Protein AF-A0A964KQG0-F1 (afdb_monomer_lite)

Radius of gyration: 24.49 Å; chains: 1; bounding box: 50×32×68 Å

Secondary structure (DSSP, 8-state):
-HHHHHHHHHHHHHHHHHHHHHHHHHS------------SPPBPTTT-SB-EEEEEEEEEETTTTEEEEEEEEE-TTT--EEEEEEEEEEPP----

Structure (mmCIF, N/CA/C/O backbone):
data_AF-A0A964KQG0-F1
#
_entry.id   AF-A0A964KQG0-F1
#
loop_
_atom_site.group_PDB
_atom_site.id
_atom_site.type_symbol
_atom_site.label_atom_id
_atom_site.label_alt_id
_atom_site.label_comp_id
_atom_site.label_asym_id
_atom_site.label_entity_id
_atom_site.label_seq_id
_atom_site.pdbx_PDB_ins_code
_atom_site.Cartn_x
_atom_site.Cartn_y
_atom_site.Cartn_z
_atom_site.occupancy
_atom_site.B_iso_or_equiv
_atom_site.auth_seq_id
_atom_site.auth_comp_id
_atom_site.auth_asym_id
_atom_site.auth_atom_id
_atom_site.pdbx_PDB_model_num
ATOM 1 N N . MET A 1 1 ? 28.907 0.892 -55.253 1.00 58.06 1 MET A N 1
ATOM 2 C CA . MET A 1 1 ? 29.110 1.337 -53.854 1.00 58.06 1 MET A CA 1
ATOM 3 C C . MET A 1 1 ? 27.823 1.365 -53.018 1.00 58.06 1 MET A C 1
ATOM 5 O O . MET A 1 1 ? 27.936 1.270 -51.815 1.00 58.06 1 MET A O 1
ATOM 9 N N . ILE A 1 2 ? 26.618 1.370 -53.610 1.00 60.06 2 ILE A N 1
ATOM 10 C CA . ILE A 1 2 ? 25.321 1.473 -52.893 1.00 60.06 2 ILE A CA 1
ATOM 11 C C . ILE A 1 2 ? 24.929 0.202 -52.099 1.00 60.06 2 ILE A C 1
ATOM 13 O O . ILE A 1 2 ? 24.220 0.269 -51.100 1.00 60.06 2 ILE A O 1
ATOM 17 N N . VAL A 1 3 ? 25.403 -0.977 -52.517 1.00 59.69 3 VAL A N 1
ATOM 18 C CA . VAL A 1 3 ? 25.047 -2.263 -51.878 1.00 59.69 3 VAL A CA 1
ATOM 19 C C . VAL A 1 3 ? 25.666 -2.404 -50.481 1.00 59.69 3 VAL A C 1
ATOM 21 O O . VAL A 1 3 ? 25.076 -3.031 -49.606 1.00 59.69 3 VAL A O 1
ATOM 24 N N . ILE A 1 4 ? 26.829 -1.788 -50.253 1.00 61.03 4 ILE A N 1
ATOM 25 C CA . ILE A 1 4 ? 27.537 -1.855 -48.968 1.00 61.03 4 ILE A CA 1
ATOM 26 C C . ILE A 1 4 ? 26.772 -1.059 -47.903 1.00 61.03 4 ILE A C 1
ATOM 28 O O . ILE A 1 4 ? 26.597 -1.554 -46.792 1.00 61.03 4 ILE A O 1
ATOM 32 N N . ASP A 1 5 ? 26.227 0.107 -48.264 1.00 65.38 5 ASP A N 1
ATOM 33 C CA . ASP A 1 5 ? 25.403 0.925 -47.368 1.00 65.38 5 ASP A CA 1
ATOM 34 C C . ASP A 1 5 ? 24.120 0.202 -46.942 1.00 65.38 5 ASP A C 1
ATOM 36 O O . ASP A 1 5 ? 23.772 0.202 -45.763 1.00 65.38 5 ASP A O 1
ATOM 40 N N . ALA A 1 6 ? 23.445 -0.491 -47.864 1.00 67.75 6 ALA A N 1
ATOM 41 C CA . ALA A 1 6 ? 22.225 -1.231 -47.540 1.00 67.75 6 ALA A CA 1
ATOM 42 C C . ALA A 1 6 ? 22.487 -2.389 -46.558 1.00 67.75 6 ALA A C 1
ATOM 44 O O . ALA A 1 6 ? 21.732 -2.580 -45.604 1.00 67.75 6 ALA A O 1
ATOM 45 N N . VAL A 1 7 ? 23.580 -3.135 -46.750 1.00 74.31 7 VAL A N 1
ATOM 46 C CA . VAL A 1 7 ? 23.962 -4.237 -45.851 1.00 74.31 7 VAL A CA 1
ATOM 47 C C . VAL A 1 7 ? 24.371 -3.702 -44.478 1.00 74.31 7 VAL A C 1
ATOM 49 O O . VAL A 1 7 ? 23.964 -4.263 -43.459 1.00 74.31 7 VAL A O 1
ATOM 52 N N . LEU A 1 8 ? 25.110 -2.590 -44.434 1.00 77.50 8 LEU A N 1
ATOM 53 C CA . LEU A 1 8 ? 25.515 -1.945 -43.186 1.00 77.50 8 LEU A CA 1
ATOM 54 C C . LEU A 1 8 ? 24.297 -1.453 -42.391 1.00 77.50 8 LEU A C 1
ATOM 56 O O . LEU A 1 8 ? 24.210 -1.693 -41.188 1.00 77.50 8 LEU A O 1
ATOM 60 N N . VAL A 1 9 ? 23.321 -0.833 -43.061 1.00 76.62 9 VAL A N 1
ATOM 61 C CA . VAL A 1 9 ? 22.083 -0.354 -42.430 1.00 76.62 9 VAL A CA 1
ATOM 62 C C . VAL A 1 9 ? 21.278 -1.515 -41.846 1.00 76.62 9 VAL A C 1
ATOM 64 O O . VAL A 1 9 ? 20.875 -1.449 -40.685 1.00 76.62 9 VAL A O 1
ATOM 67 N N . VAL A 1 10 ? 21.096 -2.613 -42.588 1.00 78.44 10 VAL A N 1
ATOM 68 C CA . VAL A 1 10 ? 20.381 -3.799 -42.081 1.00 78.44 10 VAL A CA 1
ATOM 69 C C . VAL A 1 10 ? 21.102 -4.406 -40.874 1.00 78.44 10 VAL A C 1
ATOM 71 O O . VAL A 1 10 ? 20.458 -4.783 -39.893 1.00 78.44 10 VAL A O 1
ATOM 74 N N . PHE A 1 11 ? 22.436 -4.447 -40.898 1.00 80.88 11 PHE A N 1
ATOM 75 C CA . PHE A 1 11 ? 23.234 -4.983 -39.796 1.00 80.88 11 PHE A CA 1
ATOM 76 C C . PHE A 1 11 ? 23.139 -4.115 -38.530 1.00 80.88 11 PHE A C 1
ATOM 78 O O . PHE A 1 11 ? 22.951 -4.633 -37.427 1.00 80.88 11 PHE A O 1
ATOM 85 N N . LEU A 1 12 ? 23.193 -2.787 -38.680 1.00 78.25 12 LEU A N 1
ATOM 86 C CA . LEU A 1 12 ? 23.045 -1.833 -37.576 1.00 78.25 12 LEU A CA 1
ATOM 87 C C . LEU A 1 12 ? 21.636 -1.877 -36.962 1.00 78.25 12 LEU A C 1
ATOM 89 O O . LEU A 1 12 ? 21.491 -1.856 -35.734 1.00 78.25 12 LEU A O 1
ATOM 93 N N . VAL A 1 13 ? 20.598 -2.003 -37.792 1.00 78.31 13 VAL A N 1
ATOM 94 C CA . VAL A 1 13 ? 19.207 -2.157 -37.336 1.00 78.31 13 VAL A CA 1
ATOM 95 C C . VAL A 1 13 ? 19.008 -3.497 -36.611 1.00 78.31 13 VAL A C 1
ATOM 97 O O . VAL A 1 13 ? 18.409 -3.542 -35.537 1.00 78.31 13 VAL A O 1
ATOM 100 N N . GLY A 1 14 ? 19.571 -4.596 -37.120 1.00 77.44 14 GLY A N 1
ATOM 101 C CA . GLY A 1 14 ? 19.505 -5.900 -36.451 1.00 77.44 14 GLY A CA 1
ATOM 102 C C . GLY A 1 14 ? 20.192 -5.901 -35.080 1.00 77.44 14 GLY A C 1
ATOM 103 O O . GLY A 1 14 ? 19.631 -6.384 -34.092 1.00 77.44 14 GLY A O 1
ATOM 104 N N . MET A 1 15 ? 21.378 -5.293 -34.993 1.00 75.25 15 MET A N 1
ATOM 105 C CA . MET A 1 15 ? 22.139 -5.180 -33.745 1.00 75.25 15 MET A CA 1
ATOM 106 C C . MET A 1 15 ? 21.421 -4.313 -32.705 1.00 75.25 15 MET A C 1
ATOM 108 O O . MET A 1 15 ? 21.389 -4.671 -31.527 1.00 75.25 15 MET A O 1
ATOM 112 N N . THR A 1 16 ? 20.792 -3.210 -33.113 1.00 70.81 16 THR A N 1
ATOM 113 C CA . THR A 1 16 ? 20.020 -2.356 -32.194 1.00 70.81 16 THR A CA 1
ATOM 114 C C . THR A 1 16 ? 18.780 -3.067 -31.648 1.00 70.81 16 THR A C 1
ATOM 116 O O . THR A 1 16 ? 18.552 -3.038 -30.436 1.00 70.81 16 THR A O 1
ATOM 119 N N . ILE A 1 17 ? 18.032 -3.795 -32.485 1.00 72.56 17 ILE A N 1
ATOM 120 C CA . ILE A 1 17 ? 16.889 -4.612 -32.037 1.00 72.56 17 ILE A CA 1
ATOM 121 C C . ILE A 1 17 ? 17.343 -5.689 -31.037 1.00 72.56 17 ILE A C 1
ATOM 123 O O . ILE A 1 17 ? 16.700 -5.896 -30.002 1.00 72.56 17 ILE A O 1
ATOM 127 N N . TYR A 1 18 ? 18.483 -6.336 -31.298 1.00 73.06 18 TYR A N 1
ATOM 128 C CA . TYR A 1 18 ? 19.046 -7.354 -30.412 1.00 73.06 18 TYR A CA 1
ATOM 129 C C . TYR A 1 18 ? 19.420 -6.794 -29.029 1.00 73.06 18 TYR A C 1
ATOM 131 O O . TYR A 1 18 ? 19.061 -7.381 -28.001 1.00 73.06 18 TYR A O 1
ATOM 139 N N . GLN A 1 19 ? 20.077 -5.630 -28.978 1.00 64.06 19 GLN A N 1
ATOM 140 C CA . GLN A 1 19 ? 20.464 -4.996 -27.712 1.00 64.06 19 GLN A CA 1
ATOM 141 C C . GLN A 1 19 ? 19.243 -4.574 -26.881 1.00 64.06 19 GLN A C 1
ATOM 143 O O . GLN A 1 19 ? 19.197 -4.834 -25.676 1.00 64.06 19 GLN A O 1
ATOM 148 N N . VAL A 1 20 ? 18.205 -4.011 -27.511 1.00 62.84 20 VAL A N 1
ATOM 149 C CA . VAL A 1 20 ? 16.959 -3.633 -26.817 1.00 62.84 20 VAL A CA 1
ATOM 150 C C . VAL A 1 20 ? 16.235 -4.866 -26.260 1.00 62.84 20 VAL A C 1
ATOM 152 O O . VAL A 1 20 ? 15.745 -4.846 -25.125 1.00 62.84 20 VAL A O 1
ATOM 155 N N . GLY A 1 21 ? 16.210 -5.972 -27.011 1.00 58.72 21 GLY A N 1
ATOM 156 C CA . GLY A 1 21 ? 15.658 -7.247 -26.544 1.00 58.72 21 GLY A CA 1
ATOM 157 C C . GLY A 1 21 ? 16.412 -7.825 -25.341 1.00 58.72 21 GLY A C 1
ATOM 158 O O . GLY A 1 21 ? 15.793 -8.386 -24.433 1.00 58.72 21 GLY A O 1
ATOM 159 N N . ARG A 1 22 ? 17.738 -7.652 -25.293 1.00 62.66 22 ARG A N 1
ATOM 160 C CA . ARG A 1 22 ? 18.590 -8.123 -24.191 1.00 62.66 22 ARG A CA 1
ATOM 161 C C . ARG A 1 22 ? 18.384 -7.315 -22.908 1.00 62.66 22 ARG A C 1
ATOM 163 O O . ARG A 1 22 ? 18.252 -7.913 -21.842 1.00 62.66 22 ARG A O 1
ATOM 170 N N . ILE A 1 23 ? 18.258 -5.990 -23.008 1.00 59.47 23 ILE A N 1
ATOM 171 C CA . ILE A 1 23 ? 17.980 -5.114 -21.854 1.00 59.47 23 ILE A CA 1
ATOM 172 C C . ILE A 1 23 ? 16.612 -5.448 -21.240 1.00 59.47 23 ILE A C 1
ATOM 174 O O . ILE A 1 23 ? 16.497 -5.569 -20.022 1.00 59.47 23 ILE A O 1
ATOM 178 N N . ARG A 1 24 ? 15.583 -5.717 -22.060 1.00 54.56 24 ARG A N 1
ATOM 179 C CA . ARG A 1 24 ? 14.252 -6.131 -21.565 1.00 54.56 24 ARG A CA 1
ATOM 180 C C . ARG A 1 24 ? 14.256 -7.443 -20.774 1.00 54.56 24 ARG A C 1
ATOM 182 O O . ARG A 1 24 ? 13.379 -7.623 -19.935 1.00 54.56 24 ARG A O 1
ATOM 189 N N . LYS A 1 25 ? 15.211 -8.344 -21.029 1.00 55.59 25 LYS A N 1
ATOM 190 C CA . LYS A 1 25 ? 15.369 -9.605 -20.281 1.00 55.59 25 LYS A CA 1
ATOM 191 C C . LYS A 1 25 ? 16.170 -9.442 -18.985 1.00 55.59 25 LYS A C 1
ATOM 193 O O . LYS A 1 25 ? 16.048 -10.285 -18.107 1.00 55.59 25 LYS A O 1
ATOM 198 N N . MET A 1 26 ? 16.977 -8.384 -18.872 1.00 53.78 26 MET A N 1
ATOM 199 C CA . MET A 1 26 ? 17.801 -8.100 -17.689 1.00 53.78 26 MET A CA 1
ATOM 200 C C . MET A 1 26 ? 17.157 -7.126 -16.709 1.00 53.78 26 MET A C 1
ATOM 202 O O . MET A 1 26 ? 17.640 -7.013 -15.589 1.00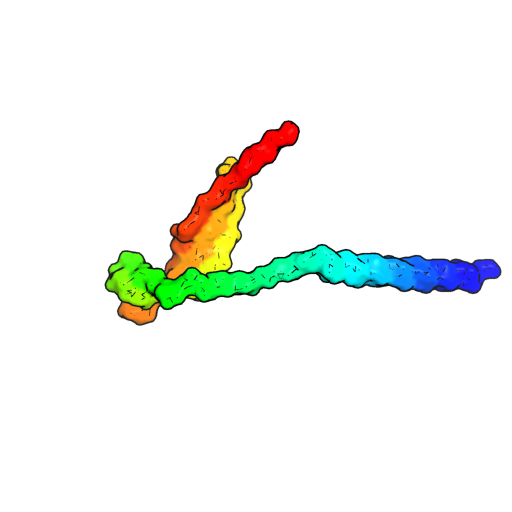 53.78 26 MET A O 1
ATOM 206 N N . ILE A 1 27 ? 16.076 -6.438 -17.087 1.00 53.91 27 ILE A N 1
ATOM 207 C CA . ILE A 1 27 ? 15.238 -5.751 -16.107 1.00 53.91 27 ILE A CA 1
ATOM 208 C C . ILE A 1 27 ? 14.504 -6.858 -15.350 1.00 53.91 27 ILE A C 1
ATOM 210 O O . ILE A 1 27 ? 13.624 -7.491 -15.945 1.00 53.91 27 ILE A O 1
ATOM 214 N N . PRO A 1 28 ? 14.820 -7.126 -14.067 1.00 47.28 28 PRO A N 1
ATOM 215 C CA . PRO A 1 28 ? 13.937 -7.942 -13.267 1.00 47.28 28 PRO A CA 1
ATOM 216 C C . PRO A 1 28 ? 12.604 -7.204 -13.275 1.00 47.28 28 PRO A C 1
ATOM 218 O O . PRO A 1 28 ? 12.453 -6.146 -12.658 1.00 47.28 28 PRO A O 1
ATOM 221 N N . ARG A 1 29 ? 11.621 -7.745 -14.002 1.00 50.16 29 ARG A N 1
ATOM 222 C CA . ARG A 1 29 ? 10.231 -7.509 -13.652 1.00 50.16 29 ARG A CA 1
ATOM 223 C C . ARG A 1 29 ? 10.154 -8.024 -12.231 1.00 50.16 29 ARG A C 1
ATOM 225 O O . ARG A 1 29 ? 10.029 -9.229 -12.033 1.00 50.16 29 ARG A O 1
ATOM 232 N N . ARG A 1 30 ? 10.324 -7.130 -11.248 1.00 50.19 30 ARG A N 1
ATOM 233 C CA . ARG A 1 30 ? 9.897 -7.418 -9.888 1.00 50.19 30 ARG A CA 1
ATOM 234 C C . ARG A 1 30 ? 8.507 -7.998 -10.085 1.00 50.19 30 ARG A C 1
ATOM 236 O O . ARG A 1 30 ? 7.681 -7.324 -10.714 1.00 50.19 30 ARG A O 1
ATOM 243 N N . PRO A 1 31 ? 8.252 -9.241 -9.664 1.00 45.03 31 PRO A N 1
ATOM 244 C CA . PRO A 1 31 ? 6.885 -9.643 -9.495 1.00 45.03 31 PRO A CA 1
ATOM 245 C C . PRO A 1 31 ? 6.334 -8.571 -8.562 1.00 45.03 31 PRO A C 1
ATOM 247 O O . PRO A 1 31 ? 6.744 -8.470 -7.408 1.00 45.03 31 PRO A O 1
ATOM 250 N N . HIS A 1 32 ? 5.451 -7.716 -9.069 1.00 47.81 32 HIS A N 1
ATOM 251 C CA . HIS A 1 32 ? 4.417 -7.171 -8.220 1.00 47.81 32 HIS A CA 1
ATOM 252 C C . HIS A 1 32 ? 3.581 -8.388 -7.837 1.00 47.81 32 HIS A C 1
ATOM 254 O O . HIS A 1 32 ? 2.519 -8.636 -8.393 1.00 47.81 32 HIS A O 1
ATOM 260 N N . THR A 1 33 ? 4.114 -9.215 -6.939 1.00 42.34 33 THR A N 1
ATOM 261 C CA . THR A 1 33 ? 3.286 -9.995 -6.057 1.00 42.34 33 THR A CA 1
ATOM 262 C C . THR A 1 33 ? 2.514 -8.934 -5.285 1.00 42.34 33 THR A C 1
ATOM 264 O O . THR A 1 33 ? 3.126 -8.151 -4.549 1.00 42.34 33 THR A O 1
ATOM 267 N N . PRO A 1 34 ? 1.183 -8.817 -5.449 1.00 46.44 34 PRO A N 1
ATOM 268 C CA . PRO A 1 34 ? 0.410 -8.311 -4.337 1.00 46.44 34 PRO A CA 1
ATOM 269 C C . PRO A 1 34 ? 0.803 -9.231 -3.189 1.00 46.44 34 PRO A C 1
ATOM 271 O O . PRO A 1 34 ? 0.585 -10.440 -3.254 1.00 46.44 34 PRO A O 1
ATOM 274 N N . GLN A 1 35 ? 1.534 -8.689 -2.220 1.00 41.25 35 GLN A N 1
ATOM 275 C CA . GLN A 1 35 ? 1.921 -9.415 -1.029 1.00 41.25 35 GLN A CA 1
ATOM 276 C C . GLN A 1 35 ? 0.606 -9.703 -0.296 1.00 41.25 35 GLN A C 1
ATOM 278 O O . GLN A 1 35 ? 0.135 -8.922 0.527 1.00 41.25 35 GLN A O 1
ATOM 283 N N . ALA A 1 36 ? -0.036 -10.802 -0.686 1.00 42.22 36 ALA A N 1
ATOM 284 C CA . ALA A 1 36 ? -1.238 -11.383 -0.116 1.00 42.22 36 ALA A CA 1
ATOM 285 C C . ALA A 1 36 ? -0.884 -12.036 1.225 1.00 42.22 36 ALA A C 1
ATOM 287 O O . ALA A 1 36 ? -1.204 -13.188 1.474 1.00 42.22 36 ALA A O 1
ATOM 288 N N . ASN A 1 37 ? -0.157 -11.301 2.067 1.00 42.28 37 ASN A N 1
ATOM 289 C CA . ASN A 1 37 ? 0.341 -11.767 3.354 1.00 42.28 37 ASN A CA 1
ATOM 290 C C . ASN A 1 37 ? -0.326 -11.015 4.509 1.00 42.28 37 ASN A C 1
ATOM 292 O O . ASN A 1 37 ? 0.275 -10.758 5.546 1.00 42.28 37 ASN A O 1
ATOM 296 N N . GLN A 1 38 ? -1.593 -10.652 4.322 1.00 45.88 38 GLN A N 1
ATOM 297 C CA . GLN A 1 38 ? -2.496 -10.350 5.424 1.00 45.88 38 GLN A CA 1
ATOM 298 C C . GLN A 1 38 ? -3.640 -11.352 5.352 1.00 45.88 38 GLN A C 1
ATOM 300 O O . GLN A 1 38 ? -4.691 -11.093 4.777 1.00 45.88 38 GLN A O 1
ATOM 305 N N . THR A 1 39 ? -3.391 -12.532 5.918 1.00 49.28 39 THR A N 1
ATOM 306 C CA . THR A 1 39 ? -4.368 -13.617 6.089 1.00 49.28 39 THR A CA 1
ATOM 307 C C . THR A 1 39 ? -5.523 -13.212 7.018 1.00 49.28 39 THR A C 1
ATOM 309 O O . THR A 1 39 ? -6.501 -13.942 7.128 1.00 49.28 39 THR A O 1
ATOM 312 N N . LEU A 1 40 ? -5.466 -12.023 7.634 1.00 52.97 40 LEU A N 1
ATOM 313 C CA . LEU A 1 40 ? -6.596 -11.400 8.312 1.00 52.97 40 LEU A CA 1
ATOM 314 C C . LEU A 1 40 ? -6.971 -10.063 7.643 1.00 52.97 40 LEU A C 1
ATOM 316 O O . LEU A 1 40 ? -6.096 -9.207 7.479 1.00 52.97 40 LEU A O 1
ATOM 320 N N . PRO A 1 41 ? -8.252 -9.853 7.284 1.00 64.19 41 PRO A N 1
ATOM 321 C CA . PRO A 1 41 ? -8.741 -8.547 6.856 1.00 64.19 41 PRO A CA 1
ATOM 322 C C . PRO A 1 41 ? -8.521 -7.508 7.970 1.00 64.19 41 PRO A C 1
ATOM 324 O O . PRO A 1 41 ? -8.836 -7.805 9.126 1.00 64.19 41 PRO A O 1
ATOM 327 N N . PRO A 1 42 ? -8.001 -6.302 7.665 1.00 73.19 42 PRO A N 1
ATOM 328 C CA 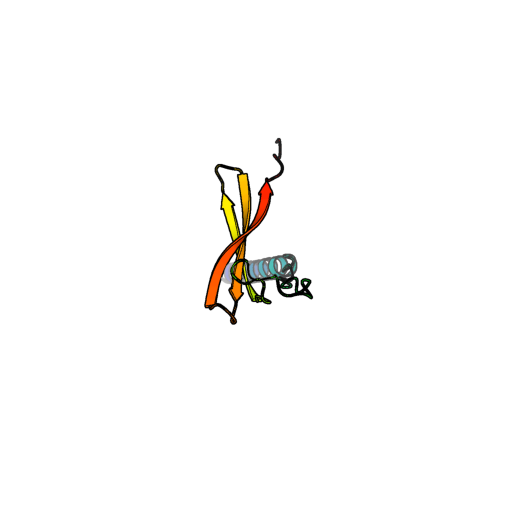. PRO A 1 42 ? -7.877 -5.253 8.671 1.00 73.19 42 PRO A CA 1
ATOM 329 C C . PRO A 1 42 ? -9.257 -4.920 9.264 1.00 73.19 42 PRO A C 1
ATOM 331 O O . PRO A 1 42 ? -10.247 -4.903 8.524 1.00 73.19 42 PRO A O 1
ATOM 334 N N . PRO A 1 43 ? -9.358 -4.650 10.576 1.00 83.06 43 PRO A N 1
ATOM 335 C CA . PRO A 1 43 ? -10.609 -4.199 11.165 1.00 83.06 43 PRO A CA 1
ATOM 336 C C . PRO A 1 43 ? -10.986 -2.824 10.605 1.00 83.06 43 PRO A C 1
ATOM 338 O O . PRO A 1 43 ? -10.136 -1.968 10.352 1.00 83.06 43 PRO A O 1
ATOM 341 N N . CYS A 1 44 ? -12.279 -2.608 10.396 1.00 86.06 44 CYS A N 1
ATOM 342 C CA . CYS A 1 44 ? -12.811 -1.330 9.967 1.00 86.06 44 CYS A CA 1
ATOM 343 C C . CYS A 1 44 ? -12.602 -0.301 11.086 1.00 86.06 44 CYS A C 1
ATOM 345 O O . CYS A 1 44 ? -13.085 -0.524 12.196 1.00 86.06 44 CYS A O 1
ATOM 347 N N . PRO A 1 45 ? -11.992 0.859 10.804 1.00 84.19 45 PRO A N 1
ATOM 348 C CA . PRO A 1 45 ? -11.770 1.899 11.811 1.00 84.19 45 PRO A CA 1
ATOM 349 C C . PRO A 1 45 ? -13.079 2.478 12.367 1.00 84.19 45 PRO A C 1
ATOM 351 O O . PRO A 1 45 ? -13.101 3.008 13.470 1.00 84.19 45 PRO A O 1
ATOM 354 N N . ARG A 1 46 ? -14.181 2.372 11.612 1.00 85.56 46 ARG A N 1
ATOM 355 C CA . ARG A 1 46 ? -15.479 2.941 11.986 1.00 85.56 46 ARG A CA 1
ATOM 356 C C . ARG A 1 46 ? -16.333 2.013 12.847 1.00 85.56 46 ARG A C 1
ATOM 358 O O . ARG A 1 46 ? -17.032 2.487 13.731 1.00 85.56 46 ARG A O 1
ATOM 365 N N . CYS A 1 47 ? -16.333 0.712 12.560 1.00 88.38 47 CYS A N 1
ATOM 366 C CA . CYS A 1 47 ? -17.252 -0.243 13.198 1.00 88.38 47 CYS A CA 1
ATOM 367 C C . CYS A 1 47 ? -16.577 -1.515 13.731 1.00 88.38 47 CYS A C 1
ATOM 369 O O . CYS A 1 47 ? -17.267 -2.410 14.207 1.00 88.38 47 CYS A O 1
ATOM 371 N N . GLY A 1 48 ? -15.253 -1.644 13.605 1.00 83.75 48 GLY A N 1
ATOM 372 C CA . GLY A 1 48 ? -14.480 -2.802 14.068 1.00 83.75 48 GLY A CA 1
ATOM 373 C C . GLY A 1 48 ? -14.653 -4.084 13.244 1.00 83.75 48 GLY A C 1
ATOM 374 O O . GLY A 1 48 ? -13.853 -5.003 13.381 1.00 83.75 48 GLY A O 1
ATOM 375 N N . GLN A 1 49 ? -15.650 -4.149 12.355 1.00 86.75 49 GLN A N 1
ATOM 376 C CA . GLN A 1 49 ? -15.903 -5.311 11.498 1.00 86.75 49 GLN A CA 1
ATOM 377 C C . GLN A 1 49 ? -14.795 -5.535 10.471 1.00 86.75 49 GLN A C 1
ATOM 379 O O . GLN A 1 49 ? -14.109 -4.597 10.074 1.00 86.75 49 GLN A O 1
ATOM 384 N N . ALA A 1 50 ? -14.664 -6.764 9.970 1.00 83.62 50 ALA A N 1
ATOM 385 C CA . ALA A 1 50 ? -13.695 -7.090 8.928 1.00 83.62 50 ALA A CA 1
ATOM 386 C C . ALA A 1 50 ? -13.846 -6.168 7.698 1.00 83.62 50 ALA A C 1
ATOM 388 O O . ALA A 1 50 ? -14.907 -6.104 7.069 1.00 83.62 50 ALA A O 1
ATOM 389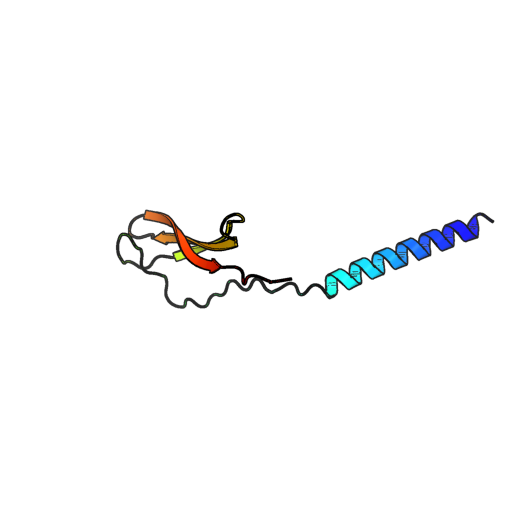 N N . ALA A 1 51 ? -12.773 -5.462 7.339 1.00 84.94 51 ALA A N 1
ATOM 390 C CA . ALA A 1 51 ? -12.694 -4.624 6.150 1.00 84.94 51 ALA A CA 1
ATOM 391 C C . ALA A 1 51 ? -11.738 -5.231 5.120 1.00 84.94 51 ALA A C 1
ATOM 393 O O . ALA A 1 51 ? -10.785 -5.937 5.438 1.00 84.94 51 ALA A O 1
ATOM 394 N N . ARG A 1 52 ? -11.984 -4.953 3.842 1.00 83.00 52 ARG A N 1
ATOM 395 C CA . ARG A 1 52 ? -11.120 -5.394 2.747 1.00 83.00 52 ARG A CA 1
ATOM 396 C C . ARG A 1 52 ? -10.203 -4.254 2.332 1.00 83.00 52 ARG A C 1
ATOM 398 O O . ARG A 1 52 ? -10.679 -3.176 1.986 1.00 83.00 52 ARG A O 1
ATOM 405 N N . ALA A 1 53 ? -8.900 -4.513 2.295 1.00 80.44 53 ALA A N 1
ATOM 406 C CA . ALA A 1 53 ? -7.955 -3.639 1.611 1.00 80.44 53 ALA A CA 1
ATOM 407 C C . ALA A 1 53 ? -7.991 -3.959 0.107 1.00 80.44 53 ALA A C 1
ATOM 409 O O . ALA A 1 53 ? -7.634 -5.065 -0.293 1.00 80.44 53 ALA A O 1
ATOM 410 N N . ARG A 1 54 ? -8.469 -3.025 -0.727 1.00 76.75 54 ARG A N 1
ATOM 411 C CA . ARG A 1 54 ? -8.641 -3.260 -2.178 1.00 76.75 54 ARG A CA 1
ATOM 412 C C . ARG A 1 54 ? -7.463 -2.802 -3.029 1.00 76.75 54 ARG A C 1
ATOM 414 O O . ARG A 1 54 ? -7.225 -3.375 -4.085 1.00 76.75 54 ARG A O 1
ATOM 421 N N . ALA A 1 55 ? -6.773 -1.749 -2.610 1.00 77.88 55 ALA A N 1
ATOM 422 C CA . ALA A 1 55 ? -5.718 -1.124 -3.397 1.00 77.88 55 ALA A CA 1
ATOM 423 C C . ALA A 1 55 ? -4.652 -0.521 -2.487 1.00 77.88 55 ALA A C 1
ATOM 425 O O . ALA A 1 55 ? -4.956 -0.121 -1.363 1.00 77.88 55 ALA A O 1
ATOM 426 N N . THR A 1 56 ? -3.434 -0.417 -3.012 1.00 84.31 56 THR A N 1
ATOM 427 C CA . THR A 1 56 ? -2.309 0.264 -2.368 1.00 84.31 56 THR A CA 1
ATOM 428 C C . THR A 1 56 ? -1.784 1.337 -3.318 1.00 84.31 56 THR A C 1
ATOM 430 O O . THR A 1 56 ? -1.546 1.048 -4.490 1.00 84.31 56 THR A O 1
ATOM 433 N N . ARG A 1 57 ? -1.601 2.558 -2.820 1.00 82.19 57 ARG A N 1
ATOM 434 C CA . ARG A 1 57 ? -1.000 3.695 -3.523 1.00 82.19 57 ARG A CA 1
ATOM 435 C C . ARG A 1 57 ? 0.263 4.111 -2.778 1.00 82.19 57 ARG A C 1
ATOM 437 O O . ARG A 1 57 ? 0.284 4.110 -1.553 1.00 82.19 57 ARG A O 1
ATOM 444 N N . TRP A 1 58 ? 1.293 4.472 -3.529 1.00 83.12 58 TRP A N 1
ATOM 445 C CA . TRP A 1 58 ? 2.529 5.033 -2.996 1.00 83.12 58 TRP A CA 1
ATOM 446 C C . TRP A 1 58 ? 2.594 6.496 -3.392 1.00 83.12 58 TRP A C 1
ATOM 448 O O . TRP A 1 58 ? 2.337 6.826 -4.549 1.00 83.12 58 TRP A O 1
ATOM 458 N N . GLU A 1 59 ? 2.912 7.356 -2.439 1.00 82.31 59 GLU A N 1
ATOM 459 C CA . GLU A 1 59 ? 3.078 8.784 -2.673 1.00 82.31 59 GLU A CA 1
ATOM 460 C C . GLU A 1 59 ? 4.449 9.212 -2.172 1.00 82.31 59 GLU A C 1
ATOM 462 O O . GLU A 1 59 ? 4.866 8.806 -1.089 1.00 82.31 59 GLU A O 1
ATOM 467 N N . LEU A 1 60 ? 5.180 9.960 -2.992 1.00 81.81 60 LEU A N 1
ATOM 468 C CA . LEU A 1 60 ? 6.470 10.514 -2.615 1.00 81.81 60 LEU A CA 1
ATOM 469 C C . LEU A 1 60 ? 6.266 11.989 -2.305 1.00 81.81 60 LEU A C 1
ATOM 471 O O . LEU A 1 60 ? 5.804 12.737 -3.159 1.00 81.81 60 LEU A O 1
ATOM 475 N N . ASP A 1 61 ? 6.647 12.373 -1.100 1.00 81.75 61 ASP A N 1
ATOM 476 C CA . ASP A 1 61 ? 6.791 13.760 -0.707 1.00 81.75 61 ASP A CA 1
ATOM 477 C C . ASP A 1 61 ? 8.265 14.132 -0.883 1.00 81.75 61 ASP A C 1
ATOM 479 O O . ASP A 1 61 ? 9.147 13.632 -0.171 1.00 81.75 61 ASP A O 1
ATOM 483 N N . GLU A 1 62 ? 8.535 14.912 -1.930 1.00 78.31 62 GLU A N 1
ATOM 484 C CA . GLU A 1 62 ? 9.888 15.329 -2.301 1.00 78.31 62 GLU A CA 1
ATOM 485 C C . GLU A 1 62 ? 10.464 16.333 -1.297 1.00 78.31 62 GLU A C 1
ATOM 487 O O . GLU A 1 62 ? 11.663 16.269 -1.011 1.00 78.31 62 GLU A O 1
ATOM 492 N N . ASP A 1 63 ? 9.613 17.165 -0.692 1.00 80.62 63 ASP A N 1
ATOM 493 C CA . ASP A 1 63 ? 10.002 18.161 0.308 1.00 80.62 63 ASP A CA 1
ATOM 494 C C . ASP A 1 63 ? 10.437 17.486 1.617 1.00 80.62 63 ASP A C 1
ATOM 496 O O . ASP A 1 63 ? 11.464 17.835 2.203 1.00 80.62 63 ASP A O 1
ATOM 500 N N . LEU A 1 64 ? 9.705 16.457 2.055 1.00 76.69 64 LEU A N 1
ATOM 501 C CA . LEU A 1 64 ? 10.033 15.670 3.248 1.00 76.69 64 LEU A CA 1
ATOM 502 C C . LEU A 1 64 ? 10.984 14.495 2.975 1.00 76.69 64 LEU A C 1
ATOM 504 O O . LEU A 1 64 ? 11.353 13.783 3.916 1.00 76.69 64 LEU A O 1
ATOM 508 N N . GLN A 1 65 ? 11.361 14.250 1.714 1.00 80.75 65 GLN A N 1
ATOM 509 C CA . GLN A 1 65 ? 12.075 13.042 1.273 1.00 80.75 65 GLN A CA 1
ATOM 510 C C . GLN A 1 65 ? 11.460 11.753 1.842 1.00 80.75 65 GLN A C 1
ATOM 512 O O . GLN A 1 65 ? 12.164 10.814 2.235 1.00 80.75 65 GLN A O 1
ATOM 517 N N . ARG A 1 66 ? 10.130 11.706 1.926 1.00 80.12 66 ARG A N 1
ATOM 518 C CA . ARG A 1 66 ? 9.392 10.639 2.601 1.00 80.12 66 ARG A CA 1
ATOM 519 C C . ARG A 1 66 ? 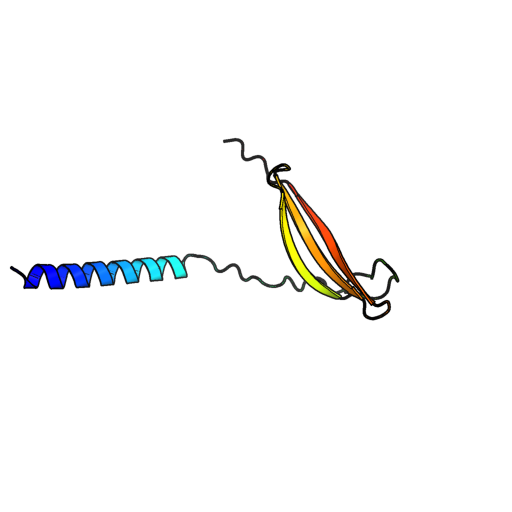8.441 9.976 1.622 1.00 80.12 66 ARG A C 1
ATOM 521 O O . ARG A 1 66 ? 7.768 10.628 0.836 1.00 80.12 66 ARG A O 1
ATOM 528 N N . SER A 1 67 ? 8.397 8.654 1.666 1.00 81.56 67 SER A N 1
ATOM 529 C CA . SER A 1 67 ? 7.405 7.872 0.939 1.00 81.56 67 SER A CA 1
ATOM 530 C C . SER A 1 67 ? 6.261 7.497 1.872 1.00 81.56 67 SER A C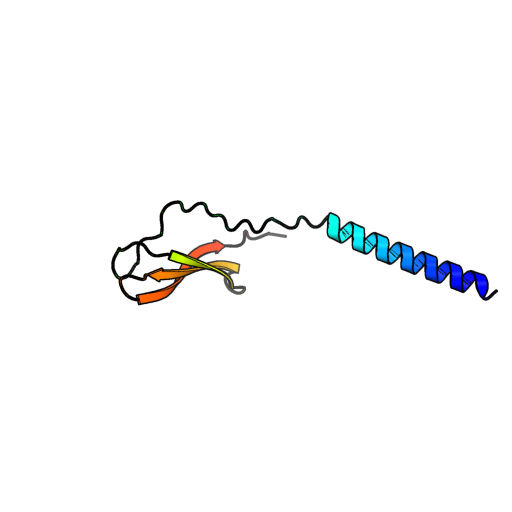 1
ATOM 532 O O . SER A 1 67 ? 6.482 7.126 3.024 1.00 81.56 67 SER A O 1
ATOM 534 N N . PHE A 1 68 ? 5.038 7.607 1.380 1.00 83.12 68 PHE A N 1
ATOM 535 C CA . PHE A 1 68 ? 3.803 7.302 2.082 1.00 83.12 68 PHE A CA 1
ATOM 536 C C . PHE A 1 68 ? 3.109 6.126 1.404 1.00 83.12 68 PHE A C 1
ATOM 538 O O . PHE A 1 68 ? 2.932 6.109 0.184 1.00 83.12 68 PHE A O 1
ATOM 545 N N . ILE A 1 69 ? 2.702 5.140 2.201 1.00 84.44 69 ILE A N 1
ATOM 546 C CA . ILE A 1 69 ? 1.913 4.000 1.739 1.00 84.44 69 ILE A CA 1
ATOM 547 C C . ILE A 1 69 ? 0.466 4.244 2.129 1.00 84.44 69 ILE A C 1
ATOM 549 O O . ILE A 1 69 ? 0.130 4.249 3.311 1.00 84.44 69 ILE A O 1
ATOM 553 N N . TRP A 1 70 ? -0.395 4.373 1.132 1.00 84.31 70 TRP A N 1
ATOM 554 C CA . TRP A 1 70 ? -1.835 4.499 1.283 1.00 84.31 70 TRP A CA 1
ATOM 555 C C . TRP A 1 70 ? -2.520 3.193 0.897 1.00 84.31 70 TRP A C 1
ATOM 557 O O . TRP A 1 70 ? -2.156 2.563 -0.094 1.00 84.31 70 TRP A O 1
ATOM 567 N N . ARG A 1 71 ? -3.548 2.781 1.636 1.00 86.12 71 ARG A N 1
ATOM 568 C CA . ARG A 1 71 ? -4.413 1.652 1.284 1.00 86.12 71 ARG A CA 1
ATOM 569 C C . ARG A 1 71 ? -5.870 2.063 1.284 1.00 86.12 71 ARG A C 1
ATOM 571 O O . ARG A 1 71 ? -6.325 2.731 2.204 1.00 86.12 71 ARG A O 1
ATOM 578 N N . ARG A 1 72 ? -6.611 1.619 0.271 1.00 85.94 72 ARG A N 1
ATOM 579 C CA . ARG A 1 72 ? -8.063 1.805 0.210 1.00 85.94 72 ARG A CA 1
ATOM 580 C C . ARG A 1 72 ? -8.748 0.727 1.037 1.00 85.94 72 ARG A C 1
ATOM 582 O O . ARG A 1 72 ? -8.675 -0.456 0.685 1.00 85.94 72 ARG A O 1
ATOM 589 N N . ILE A 1 73 ? -9.393 1.138 2.120 1.00 87.25 73 ILE A N 1
ATOM 590 C CA . ILE A 1 73 ? -10.092 0.271 3.064 1.00 87.25 73 ILE A CA 1
ATOM 591 C C . ILE A 1 73 ? -11.586 0.343 2.778 1.00 87.25 73 ILE A C 1
ATOM 593 O O . ILE A 1 73 ? -12.175 1.416 2.834 1.00 87.25 73 ILE A O 1
ATOM 597 N N . VAL A 1 74 ? -12.192 -0.812 2.502 1.00 86.69 74 VAL A N 1
ATOM 598 C CA . VAL A 1 74 ? -13.619 -0.932 2.193 1.00 86.69 74 VAL A CA 1
ATOM 599 C C . VAL A 1 74 ? -14.299 -1.860 3.194 1.00 86.69 74 VAL A C 1
ATOM 601 O O . VAL A 1 74 ? -13.975 -3.047 3.267 1.00 86.69 74 VAL A O 1
ATOM 604 N N . CYS A 1 75 ? -15.270 -1.349 3.944 1.00 89.38 75 CYS A N 1
ATOM 605 C CA . CYS A 1 75 ? -16.098 -2.116 4.866 1.00 89.38 75 CYS A CA 1
ATOM 606 C C . CYS A 1 75 ? -17.524 -2.243 4.328 1.00 89.38 75 CYS A C 1
ATOM 608 O O . CYS A 1 75 ? -18.244 -1.255 4.210 1.00 89.38 75 CYS A O 1
ATOM 610 N N . ALA A 1 76 ? -17.960 -3.476 4.069 1.00 87.44 76 ALA A N 1
ATOM 611 C CA . ALA A 1 76 ? -19.324 -3.746 3.620 1.00 87.44 76 ALA A CA 1
ATOM 612 C C . ALA A 1 76 ? -20.375 -3.559 4.731 1.00 87.44 76 ALA A C 1
ATOM 614 O O . ALA A 1 76 ? -21.525 -3.277 4.426 1.00 87.44 76 ALA A O 1
ATOM 615 N N . ALA A 1 77 ? -19.989 -3.692 6.007 1.00 87.75 77 ALA A N 1
ATOM 616 C CA . ALA A 1 77 ? -20.927 -3.633 7.130 1.00 87.75 77 ALA A CA 1
ATOM 617 C C . ALA A 1 77 ? -21.428 -2.210 7.429 1.00 87.75 77 ALA A C 1
ATOM 619 O O . ALA A 1 77 ? -22.585 -2.029 7.785 1.00 87.75 77 ALA A O 1
ATOM 620 N N . CYS A 1 78 ? -20.563 -1.201 7.287 1.00 90.06 78 CYS A N 1
ATOM 621 C CA . CYS A 1 78 ? -20.897 0.198 7.588 1.00 90.06 78 CYS A CA 1
ATOM 622 C C . CYS A 1 78 ? -20.733 1.150 6.393 1.00 90.06 78 CYS A C 1
ATOM 624 O O . CYS A 1 78 ? -20.862 2.361 6.559 1.00 90.06 78 CYS A O 1
ATOM 626 N N . GLY A 1 79 ? -20.403 0.626 5.207 1.00 88.12 79 GLY A N 1
ATOM 627 C CA . GLY A 1 79 ? -20.199 1.425 3.995 1.00 88.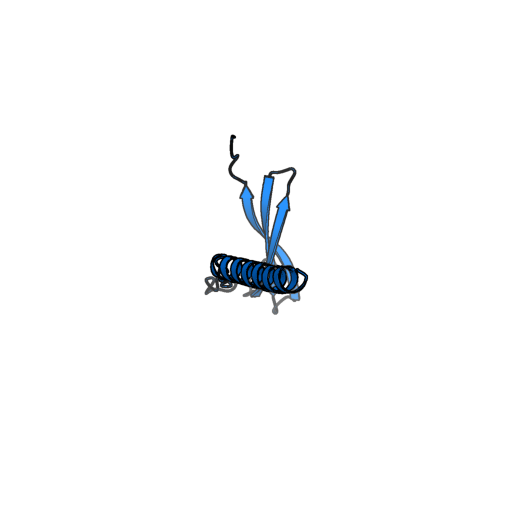12 79 GLY A CA 1
ATOM 628 C C . GLY A 1 79 ? -18.937 2.295 4.002 1.00 88.12 79 GLY A C 1
ATOM 629 O O . GLY A 1 79 ? -18.847 3.231 3.217 1.00 88.12 79 GLY A O 1
ATOM 630 N N . PHE A 1 80 ? -17.972 2.026 4.888 1.00 87.38 80 PHE A N 1
ATOM 631 C CA . PHE A 1 80 ? -16.702 2.757 4.922 1.00 87.38 80 PHE A CA 1
ATOM 632 C C . PHE A 1 80 ? -15.892 2.477 3.649 1.00 87.38 80 PHE A C 1
ATOM 634 O O . PHE A 1 80 ? -15.667 1.310 3.334 1.00 87.38 80 PHE A O 1
ATOM 641 N N . ASP A 1 81 ? -15.449 3.513 2.939 1.00 91.06 81 ASP A N 1
ATOM 642 C CA . ASP A 1 81 ? -14.634 3.403 1.723 1.00 91.06 81 ASP A CA 1
ATOM 643 C C . ASP A 1 81 ? -13.702 4.613 1.606 1.00 91.06 81 ASP A C 1
ATOM 645 O O . ASP A 1 81 ? -14.050 5.628 1.006 1.00 91.06 81 ASP A O 1
ATOM 649 N N . GLU A 1 82 ? -12.520 4.511 2.214 1.00 88.94 82 GLU A N 1
ATOM 650 C CA . GLU A 1 82 ? -11.552 5.609 2.249 1.00 88.94 82 GLU A CA 1
ATOM 651 C C . GLU A 1 82 ? -10.111 5.125 2.076 1.00 88.94 82 GLU A C 1
ATOM 653 O O . GLU A 1 82 ? -9.770 3.955 2.288 1.00 88.94 82 GLU A O 1
ATOM 658 N N . TRP A 1 83 ? -9.245 6.059 1.683 1.00 87.12 83 TRP A N 1
ATOM 659 C CA . TRP A 1 83 ? -7.802 5.863 1.669 1.00 87.12 83 TRP A CA 1
ATOM 660 C C . TRP A 1 83 ? -7.224 6.152 3.052 1.00 87.12 83 TRP A C 1
ATOM 662 O O . TRP A 1 83 ? -7.436 7.222 3.609 1.00 87.12 83 TRP A O 1
ATOM 672 N N . MET A 1 84 ? -6.444 5.212 3.578 1.00 85.38 84 MET A N 1
ATOM 673 C CA . MET A 1 84 ? -5.717 5.366 4.835 1.00 85.38 84 MET A CA 1
ATOM 674 C C . MET A 1 84 ? -4.223 5.200 4.628 1.00 85.38 84 MET A C 1
ATOM 676 O O . MET A 1 84 ? -3.780 4.264 3.961 1.00 85.38 84 MET A O 1
ATOM 680 N N . GLN A 1 85 ? -3.443 6.080 5.244 1.00 86.31 85 GLN A N 1
ATOM 681 C CA . GLN A 1 85 ? -2.001 5.928 5.320 1.00 86.31 85 GLN A CA 1
ATOM 682 C C . GLN A 1 85 ? -1.673 4.791 6.295 1.00 86.31 85 GLN A C 1
ATOM 684 O O . GLN A 1 85 ? -2.035 4.841 7.467 1.00 86.31 85 GLN A O 1
ATOM 689 N N . VAL A 1 86 ? -1.002 3.750 5.808 1.00 84.62 86 VAL A N 1
ATOM 690 C CA . VAL A 1 86 ? -0.652 2.555 6.596 1.00 84.62 86 VAL A CA 1
ATOM 691 C C . VAL A 1 86 ? 0.824 2.490 6.957 1.00 84.62 86 VAL A C 1
ATOM 693 O O . VAL A 1 86 ? 1.193 1.768 7.877 1.00 84.62 86 VAL A O 1
ATOM 696 N N . ALA A 1 87 ? 1.671 3.225 6.240 1.00 79.94 87 ALA A N 1
ATOM 697 C CA . ALA A 1 87 ? 3.072 3.377 6.593 1.00 79.94 87 ALA A CA 1
ATOM 698 C C . ALA A 1 87 ? 3.652 4.650 5.979 1.00 79.94 87 ALA A C 1
ATOM 700 O O . ALA A 1 87 ? 3.102 5.227 5.038 1.00 79.94 87 ALA A O 1
ATOM 701 N N . SER A 1 88 ? 4.804 5.049 6.497 1.00 81.50 88 SER A N 1
ATOM 702 C CA . SER A 1 88 ? 5.663 6.035 5.863 1.00 81.50 88 SER A CA 1
ATOM 703 C C . SER A 1 88 ? 7.115 5.651 6.066 1.00 81.50 88 SER A C 1
ATOM 705 O O . SER A 1 88 ? 7.483 5.252 7.169 1.00 81.50 88 SER A O 1
ATOM 707 N N . GLU A 1 89 ? 7.932 5.820 5.039 1.00 75.56 89 GLU A N 1
ATOM 708 C CA . GLU A 1 89 ? 9.343 5.460 5.053 1.00 75.56 89 GLU A CA 1
ATOM 709 C C . GLU A 1 89 ? 10.157 6.667 4.589 1.00 75.56 89 GLU A C 1
ATOM 711 O O . GLU A 1 89 ? 9.957 7.182 3.484 1.00 75.56 89 GLU A O 1
ATOM 716 N N . ALA A 1 90 ? 11.031 7.170 5.464 1.00 71.88 90 ALA A N 1
ATOM 717 C CA . ALA A 1 90 ? 11.972 8.227 5.111 1.00 71.88 90 ALA A CA 1
ATOM 718 C C . ALA A 1 90 ? 13.028 7.651 4.163 1.00 71.88 90 ALA A C 1
ATOM 720 O O . ALA A 1 90 ? 13.539 6.557 4.411 1.00 71.88 90 ALA A O 1
ATOM 721 N N . ARG A 1 91 ? 13.392 8.374 3.097 1.00 63.47 91 ARG A N 1
ATOM 722 C CA . ARG A 1 91 ? 14.556 7.963 2.310 1.00 63.47 91 ARG A CA 1
ATOM 723 C C . ARG A 1 91 ? 15.794 8.022 3.205 1.00 63.47 91 ARG A C 1
ATOM 725 O O . ARG A 1 91 ? 15.991 9.026 3.895 1.00 63.47 91 ARG A O 1
ATOM 732 N N . PRO A 1 92 ? 16.667 7.000 3.174 1.00 57.59 92 PRO A N 1
ATOM 733 C CA . PRO A 1 92 ? 17.989 7.155 3.748 1.00 57.59 92 PRO A CA 1
ATOM 734 C C . PRO A 1 92 ? 18.668 8.329 3.037 1.00 57.59 92 PRO A C 1
ATOM 736 O O . PRO A 1 92 ? 18.717 8.367 1.804 1.00 57.59 92 PRO A O 1
ATOM 739 N N . ARG A 1 93 ? 19.162 9.300 3.816 1.00 55.75 93 ARG A N 1
ATOM 740 C CA . ARG A 1 93 ? 20.037 10.365 3.315 1.00 55.75 93 ARG A CA 1
ATOM 741 C C . ARG A 1 93 ? 21.246 9.676 2.691 1.00 55.75 93 ARG A C 1
ATOM 743 O O . ARG A 1 93 ? 22.154 9.249 3.395 1.00 55.75 93 ARG A O 1
ATOM 750 N N . THR A 1 94 ? 21.255 9.534 1.373 1.00 57.28 94 THR A N 1
ATOM 751 C CA . THR A 1 94 ? 22.477 9.203 0.650 1.00 57.28 94 THR A CA 1
ATOM 752 C C . THR A 1 94 ? 23.354 10.446 0.727 1.00 57.28 94 THR A C 1
ATOM 754 O O . THR A 1 94 ? 23.198 11.351 -0.091 1.00 57.28 94 THR A O 1
ATOM 757 N N . SER A 1 95 ? 24.205 10.542 1.757 1.00 49.31 95 SER A N 1
ATOM 758 C CA . SER A 1 95 ? 25.307 11.502 1.737 1.00 49.31 95 SER A CA 1
ATOM 759 C C . SER A 1 95 ? 26.209 11.086 0.583 1.00 49.31 95 SER A C 1
ATOM 761 O O . SER A 1 95 ? 26.747 9.975 0.590 1.00 49.31 95 SER A O 1
ATOM 763 N N . ARG A 1 96 ? 26.278 11.930 -0.437 1.00 49.47 96 ARG A N 1
ATOM 764 C CA . ARG A 1 96 ? 27.191 11.767 -1.557 1.00 49.47 96 ARG A CA 1
ATOM 765 C C . ARG A 1 96 ? 28.357 12.716 -1.370 1.00 49.47 96 ARG A C 1
ATOM 767 O O . ARG A 1 96 ? 28.091 13.833 -0.874 1.00 49.47 96 ARG A O 1
#

pLDDT: mean 71.9, std 14.67, range [41.25, 91.06]

Sequence (96 aa):
MIVIDAVLVVFLVGMTIYQVGRIRKMIPRRPHTPQANQTLPPPCPRCGQAARARATRWELDEDLQRSFIWRRIVCAACGFDEWMQVASEARPRTSR

Foldseek 3Di:
DVVVVVVVVVVVVVVVVVVVVVVVVPPPPPPPPVPPPCPFAQQDPVPRHRWHFDDWDWDADPVQQKIWIWTFTADPVPGDTDIDTPDMDHPPPPPD